Protein AF-A0A9P4P0X5-F1 (afdb_monomer)

InterPro domains:
  IPR046529 Domain of unknown function DUF6594 [PF20237] (4-121)

Radius of gyration: 24.15 Å; Cα contacts (8 Å, |Δi|>4): 73; chains: 1; bounding box: 51×24×64 Å

Solvent-accessible surface area (backbone atoms only — not comparable to full-atom values): 7066 Å² total; per-residue (Å²): 128,62,71,70,60,39,52,52,51,48,24,69,77,38,63,85,57,57,80,73,86,81,56,60,68,61,54,51,52,51,48,53,50,44,51,53,52,46,54,51,48,51,54,52,35,53,50,44,51,54,50,30,56,68,61,82,42,76,68,48,46,35,38,90,79,32,65,65,56,34,72,65,48,61,49,104,88,44,72,30,68,55,43,54,43,52,53,50,44,54,52,48,49,53,54,40,53,51,49,52,53,54,49,51,56,59,65,71,54,77,79,81,54,73,74,46,53,52,69,75,74,112

Structure (mmCIF, N/CA/C/O backbone):
data_AF-A0A9P4P0X5-F1
#
_entry.id   AF-A0A9P4P0X5-F1
#
loop_
_atom_site.group_PDB
_atom_site.id
_atom_site.type_symbol
_atom_site.label_atom_id
_atom_site.label_alt_id
_atom_site.label_comp_id
_atom_site.label_asym_id
_atom_site.label_entity_id
_atom_site.label_seq_id
_atom_site.pdbx_PDB_ins_code
_atom_site.Cartn_x
_atom_site.Cartn_y
_atom_site.Cartn_z
_atom_site.occupancy
_atom_site.B_iso_or_equiv
_atom_site.auth_seq_id
_atom_site.auth_comp_id
_atom_site.auth_asym_id
_atom_site.auth_atom_id
_atom_site.pdbx_PDB_model_num
ATOM 1 N N . MET A 1 1 ? -28.915 15.994 21.715 1.00 69.31 1 MET A N 1
ATOM 2 C CA . MET A 1 1 ? -28.162 15.194 20.717 1.00 69.31 1 MET A CA 1
ATOM 3 C C . MET A 1 1 ? -28.831 13.822 20.568 1.00 69.31 1 MET A C 1
ATOM 5 O O . MET A 1 1 ? -29.283 13.298 21.581 1.00 69.31 1 MET A O 1
ATOM 9 N N . LYS A 1 2 ? -28.962 13.261 19.354 1.00 87.56 2 LYS A N 1
ATOM 10 C CA . LYS A 1 2 ? -29.590 11.942 19.082 1.00 87.56 2 LYS A CA 1
ATOM 11 C C . LYS A 1 2 ? -28.738 11.136 18.084 1.00 87.56 2 LYS A C 1
ATOM 13 O O . LYS A 1 2 ? -27.901 11.723 17.402 1.00 87.56 2 LYS A O 1
ATOM 18 N N . GLY A 1 3 ? -28.959 9.821 17.996 1.00 88.38 3 GLY A N 1
ATOM 19 C CA . GLY A 1 3 ? -28.286 8.941 17.027 1.00 88.38 3 GLY A CA 1
ATOM 20 C C . GLY A 1 3 ? -26.760 8.913 17.184 1.00 88.38 3 GLY A C 1
ATOM 21 O O . GLY A 1 3 ? -26.253 9.007 18.303 1.00 88.38 3 GLY A O 1
ATOM 22 N N . TYR A 1 4 ? -26.033 8.836 16.064 1.00 90.62 4 TYR A N 1
ATOM 23 C CA . TYR A 1 4 ? -24.564 8.765 16.035 1.00 90.62 4 TYR A CA 1
ATOM 24 C C . TYR A 1 4 ? -23.873 9.896 16.799 1.00 90.62 4 TYR A C 1
ATOM 26 O O . TYR A 1 4 ? -22.882 9.644 17.476 1.00 90.62 4 TYR A O 1
ATOM 34 N N . GLY A 1 5 ? -24.422 11.116 16.774 1.00 92.06 5 GLY A N 1
ATOM 35 C CA . GLY A 1 5 ? -23.853 12.236 17.528 1.00 92.06 5 GLY A CA 1
ATOM 36 C C . GLY A 1 5 ? -23.826 11.975 19.037 1.00 92.06 5 GLY A C 1
ATOM 37 O O . GLY A 1 5 ? -22.833 12.266 19.694 1.00 92.06 5 GLY A O 1
ATOM 38 N N . LYS A 1 6 ? -24.880 11.352 19.589 1.00 90.25 6 LYS A N 1
ATOM 39 C CA . LYS A 1 6 ? -24.933 11.003 21.019 1.00 90.25 6 LYS A CA 1
ATOM 40 C C . LYS A 1 6 ? -23.894 9.933 21.376 1.00 90.25 6 LYS A C 1
ATOM 42 O O . LYS A 1 6 ? -23.248 10.056 22.408 1.00 90.25 6 LYS A O 1
ATOM 47 N N . ILE A 1 7 ? -23.732 8.915 20.528 1.00 88.12 7 ILE A N 1
ATOM 48 C CA . ILE A 1 7 ? -22.761 7.828 20.741 1.00 88.12 7 ILE A CA 1
ATOM 49 C C . ILE A 1 7 ? -21.328 8.357 20.620 1.00 88.12 7 ILE A C 1
ATOM 51 O O . ILE A 1 7 ? -20.502 8.072 21.478 1.00 88.12 7 ILE A O 1
ATOM 55 N N . GLY A 1 8 ? -21.051 9.192 19.615 1.00 91.88 8 GLY A N 1
ATOM 56 C CA . GLY A 1 8 ? -19.747 9.836 19.451 1.00 91.88 8 GLY A CA 1
ATOM 57 C C . GLY A 1 8 ? -19.388 10.738 20.633 1.00 91.88 8 GLY A C 1
ATOM 58 O O . GLY A 1 8 ? -18.269 10.673 21.129 1.00 91.88 8 GLY A O 1
ATOM 59 N N . ALA A 1 9 ? -20.346 11.518 21.146 1.00 91.56 9 ALA A N 1
ATOM 60 C CA . ALA A 1 9 ? -20.135 12.321 22.350 1.00 91.56 9 ALA A CA 1
ATOM 61 C C . ALA A 1 9 ? -19.883 11.456 23.598 1.00 91.56 9 ALA A C 1
ATOM 63 O O . ALA A 1 9 ? -19.028 11.800 24.409 1.00 91.56 9 ALA A O 1
ATOM 64 N N . LEU A 1 10 ? -20.588 10.326 23.749 1.00 89.69 10 LEU A N 1
ATOM 65 C CA . LEU A 1 10 ? -20.352 9.379 24.844 1.00 89.69 10 LEU A CA 1
ATOM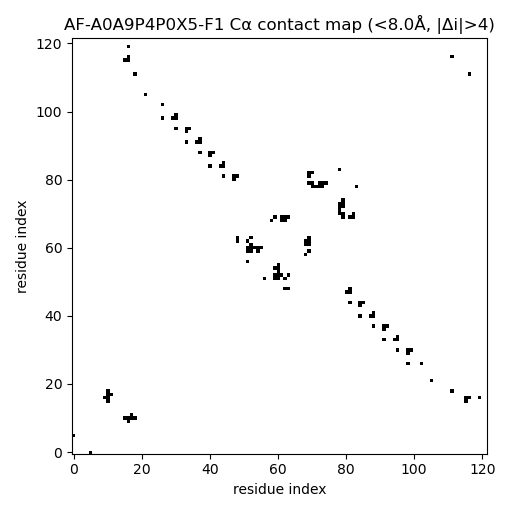 66 C C . LEU A 1 10 ? -18.934 8.793 24.771 1.00 89.69 10 LEU A C 1
ATOM 68 O O . LEU A 1 10 ? -18.184 8.910 25.733 1.00 89.69 10 LEU A O 1
ATOM 72 N N . MET A 1 11 ? -18.549 8.238 23.620 1.00 90.94 11 MET A N 1
ATOM 73 C CA . MET A 1 11 ? -17.225 7.638 23.414 1.00 90.94 11 MET A CA 1
ATOM 74 C C . MET A 1 11 ? -16.088 8.661 23.529 1.00 90.94 11 MET A C 1
ATOM 76 O O . MET A 1 11 ? -15.006 8.323 23.998 1.00 90.94 11 MET A O 1
ATOM 80 N N . GLY A 1 12 ? -16.328 9.913 23.127 1.00 91.25 12 GLY A N 1
ATOM 81 C CA . GLY A 1 12 ? -15.363 11.002 23.283 1.00 91.25 12 GLY A CA 1
ATOM 82 C C . GLY A 1 12 ? -15.171 11.437 24.739 1.00 91.25 12 GLY A C 1
ATOM 83 O O . GLY A 1 12 ? -14.051 11.743 25.135 1.00 91.25 12 GLY A O 1
ATOM 84 N N . ASN A 1 13 ? -16.242 11.436 25.540 1.00 92.44 13 ASN A N 1
ATOM 85 C CA . ASN A 1 13 ? -16.187 11.805 26.959 1.00 92.44 13 ASN A CA 1
ATOM 86 C C . ASN A 1 13 ? -15.688 10.666 27.863 1.00 92.44 13 ASN A C 1
ATOM 88 O O . ASN A 1 13 ? -15.134 10.940 28.924 1.00 92.44 13 ASN A O 1
ATOM 92 N N . PHE A 1 14 ? -15.877 9.411 27.446 1.00 88.50 14 PHE A N 1
ATOM 93 C CA . PHE A 1 14 ? -15.479 8.203 28.175 1.00 88.50 14 PHE A CA 1
ATOM 94 C C . PHE A 1 14 ? -14.661 7.286 27.248 1.00 88.50 14 PHE A C 1
ATOM 96 O O . PHE A 1 14 ? -15.228 6.356 26.662 1.00 88.50 14 PHE A O 1
ATOM 103 N N . PRO A 1 15 ? -13.351 7.537 27.059 1.00 84.50 15 PRO A N 1
ATOM 104 C CA . PRO A 1 15 ? -12.515 6.805 26.100 1.00 84.50 15 PRO A CA 1
ATOM 105 C C . PRO A 1 15 ? -12.490 5.281 26.300 1.00 84.50 15 PRO A C 1
ATOM 107 O O . PRO A 1 15 ? -12.330 4.533 25.341 1.00 84.50 15 PRO A O 1
ATOM 110 N N . GLU A 1 16 ? -12.700 4.796 27.522 1.00 82.25 16 GLU A N 1
ATOM 111 C CA . GLU A 1 16 ? -12.851 3.373 27.852 1.00 82.25 16 GLU A CA 1
ATOM 112 C C . GLU A 1 16 ? -14.070 2.714 27.184 1.00 82.25 16 GLU A C 1
ATOM 114 O O . GLU A 1 16 ? -14.106 1.499 27.005 1.00 82.25 16 GLU A O 1
ATOM 119 N N . SER A 1 17 ? -15.058 3.517 26.787 1.00 80.50 17 SER A N 1
ATOM 120 C CA . SER A 1 17 ? -16.250 3.084 26.057 1.00 80.50 17 SER A CA 1
ATOM 121 C C . SER A 1 17 ? -16.103 3.223 24.536 1.00 80.50 17 SER A C 1
ATOM 123 O O . SER A 1 17 ? -17.019 2.854 23.799 1.00 80.50 17 SER A O 1
ATOM 125 N N . ALA A 1 18 ? -14.962 3.724 24.039 1.00 87.38 18 ALA A N 1
ATOM 126 C CA . ALA A 1 18 ? -14.688 3.909 22.613 1.00 87.38 18 ALA A CA 1
ATOM 127 C C . ALA A 1 18 ? -14.387 2.573 21.912 1.00 87.38 18 ALA A C 1
ATOM 129 O O . ALA A 1 18 ? -13.273 2.287 21.470 1.00 87.38 18 ALA A O 1
ATOM 130 N N . ILE A 1 19 ? -15.415 1.734 21.813 1.00 88.12 19 ILE A N 1
ATOM 131 C CA . ILE A 1 19 ? -15.359 0.427 21.171 1.00 88.12 19 ILE A CA 1
ATOM 132 C C . ILE A 1 19 ? -15.830 0.570 19.729 1.00 88.12 19 ILE A C 1
ATOM 134 O O . ILE A 1 19 ? -17.000 0.837 19.457 1.00 88.12 19 ILE A O 1
ATOM 138 N N . VAL A 1 20 ? -14.910 0.351 18.793 1.00 88.94 20 VAL A N 1
ATOM 139 C CA . VAL A 1 20 ? -15.182 0.407 17.355 1.00 88.94 20 VAL A CA 1
ATOM 140 C C . VAL A 1 20 ? -14.865 -0.925 16.687 1.00 88.94 20 VAL A C 1
ATOM 142 O O . VAL A 1 20 ? -14.000 -1.686 17.127 1.00 88.94 20 VAL A O 1
ATOM 145 N N . LYS A 1 21 ? -15.585 -1.228 15.605 1.00 90.00 21 LYS A N 1
ATOM 146 C CA . LYS A 1 21 ? -15.349 -2.436 14.810 1.00 90.00 21 LYS A CA 1
ATOM 147 C C . LYS A 1 21 ? -13.965 -2.355 14.158 1.00 90.00 21 LYS A C 1
ATOM 149 O O . LYS A 1 21 ? -13.622 -1.350 13.552 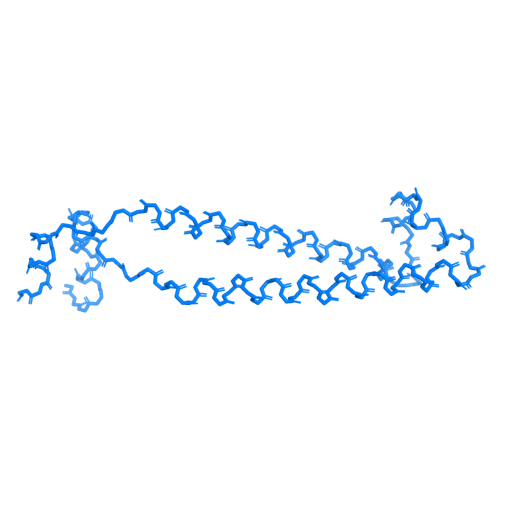1.00 90.00 21 LYS A O 1
ATOM 154 N N . ARG A 1 22 ? -13.198 -3.448 14.238 1.00 89.88 22 ARG A N 1
ATOM 155 C CA . ARG A 1 22 ? -11.841 -3.549 13.665 1.00 89.88 22 ARG A CA 1
ATOM 156 C C . ARG A 1 22 ? -11.820 -3.666 12.136 1.00 89.88 22 ARG A C 1
ATOM 158 O O . ARG A 1 22 ? -10.777 -3.461 11.543 1.00 89.88 22 ARG A O 1
ATOM 165 N N . PHE A 1 23 ? -12.939 -4.045 11.511 1.00 95.19 23 PHE A N 1
ATOM 166 C CA . PHE A 1 23 ? -13.061 -4.259 10.058 1.00 95.19 23 PHE A CA 1
ATOM 167 C C . PHE A 1 23 ? -11.936 -5.127 9.457 1.00 95.19 23 PHE A C 1
ATOM 169 O O . PHE A 1 23 ? -11.445 -4.851 8.367 1.00 95.19 23 PHE A O 1
ATOM 176 N N . SER A 1 24 ? -11.527 -6.181 10.173 1.00 94.75 24 SER A N 1
ATOM 177 C CA . SER A 1 24 ? -10.370 -7.014 9.818 1.00 94.75 24 SER A CA 1
ATOM 178 C C . SER A 1 24 ? -10.426 -7.567 8.397 1.00 94.75 24 SER A C 1
ATOM 180 O O . SER A 1 24 ? -9.441 -7.443 7.679 1.00 94.75 24 SER A O 1
ATOM 182 N N . ASP A 1 25 ? -11.580 -8.080 7.972 1.00 97.12 25 ASP A N 1
ATOM 183 C CA . ASP A 1 25 ? -11.745 -8.645 6.630 1.00 97.12 25 ASP A CA 1
ATOM 184 C C . ASP A 1 25 ? -11.503 -7.595 5.540 1.00 97.12 25 ASP A C 1
ATOM 186 O O . ASP A 1 25 ? -10.785 -7.859 4.582 1.00 97.12 25 ASP A O 1
ATOM 190 N N . LEU A 1 26 ? -12.017 -6.371 5.722 1.00 97.81 26 LEU A N 1
ATOM 191 C CA . LEU A 1 26 ? -11.822 -5.276 4.767 1.00 97.81 26 LEU A CA 1
ATOM 192 C C . LEU A 1 26 ? -10.367 -4.796 4.731 1.00 97.81 26 LEU A C 1
ATOM 194 O O . LEU A 1 26 ? -9.857 -4.486 3.657 1.00 97.81 26 LEU A O 1
ATOM 198 N N . HIS A 1 27 ? -9.683 -4.756 5.879 1.00 97.62 27 HIS A N 1
ATOM 199 C CA . HIS A 1 27 ? -8.256 -4.428 5.915 1.00 97.62 27 HIS A CA 1
ATOM 200 C C . HIS A 1 27 ? -7.419 -5.459 5.156 1.00 97.62 27 HIS A C 1
ATOM 202 O O . HIS A 1 27 ? -6.606 -5.077 4.316 1.00 97.62 27 HIS A O 1
ATOM 208 N N . VAL A 1 28 ? -7.638 -6.752 5.414 1.00 97.88 28 VAL A N 1
ATOM 209 C CA . VAL A 1 28 ? -6.913 -7.832 4.730 1.00 97.88 28 VAL A CA 1
ATOM 210 C C . VAL A 1 28 ? -7.241 -7.836 3.240 1.00 97.88 28 VAL A C 1
ATOM 212 O O . VAL A 1 28 ? -6.330 -7.889 2.423 1.00 97.88 28 VAL A O 1
ATOM 215 N N . GLN A 1 29 ? -8.513 -7.694 2.868 1.00 98.50 29 GLN A N 1
ATOM 216 C CA . GLN A 1 29 ? -8.930 -7.617 1.469 1.00 98.50 29 GLN A CA 1
ATOM 217 C C . GLN A 1 29 ? -8.260 -6.449 0.729 1.00 98.50 29 GLN A C 1
ATOM 219 O O . GLN A 1 29 ? -7.781 -6.632 -0.386 1.00 98.50 29 GLN A O 1
ATOM 224 N N . ASN A 1 30 ? -8.158 -5.271 1.354 1.00 98.31 30 ASN A N 1
ATOM 225 C CA . ASN A 1 30 ? -7.442 -4.135 0.774 1.00 98.31 30 ASN A CA 1
ATOM 226 C C . ASN A 1 30 ? -5.944 -4.427 0.575 1.00 98.31 30 ASN A C 1
ATOM 228 O O . ASN A 1 30 ? -5.389 -4.100 -0.470 1.00 98.31 30 ASN A O 1
ATOM 232 N N . ILE A 1 31 ? -5.294 -5.067 1.553 1.00 98.62 31 ILE A N 1
ATOM 233 C CA . ILE A 1 31 ? -3.888 -5.486 1.438 1.00 98.62 31 ILE A CA 1
ATOM 234 C C . ILE A 1 31 ? -3.715 -6.466 0.266 1.00 98.62 31 ILE A C 1
ATOM 236 O O . ILE A 1 31 ? -2.801 -6.291 -0.535 1.00 98.62 31 ILE A O 1
ATOM 240 N N . LEU A 1 32 ? -4.610 -7.449 0.121 1.00 98.69 32 LEU A N 1
ATOM 241 C CA . LEU A 1 32 ? -4.576 -8.420 -0.980 1.00 98.69 32 LEU A CA 1
ATOM 242 C C . LEU A 1 32 ? -4.765 -7.755 -2.353 1.00 98.69 32 LEU A C 1
ATOM 244 O O . LEU A 1 32 ? -4.093 -8.126 -3.313 1.00 98.69 32 LEU A O 1
ATOM 248 N N . TYR A 1 33 ? -5.641 -6.752 -2.461 1.00 98.69 33 TYR A N 1
ATOM 249 C CA . TYR A 1 33 ? -5.795 -5.993 -3.705 1.00 98.69 33 TYR A CA 1
ATOM 250 C C . TYR A 1 33 ? -4.546 -5.194 -4.061 1.00 98.69 33 TYR A C 1
ATOM 252 O O . TYR A 1 33 ? -4.129 -5.221 -5.216 1.00 98.69 33 TYR A O 1
ATOM 260 N N . LEU A 1 34 ? -3.905 -4.558 -3.078 1.00 98.69 34 LEU A N 1
ATOM 261 C CA . LEU A 1 34 ? -2.637 -3.865 -3.300 1.00 98.69 34 LEU A CA 1
ATOM 262 C C . LEU A 1 34 ? -1.537 -4.834 -3.761 1.00 98.69 34 LEU A C 1
ATOM 264 O O . LEU A 1 34 ? -0.780 -4.494 -4.663 1.00 98.69 34 LEU A O 1
ATOM 268 N N . GLN A 1 35 ? -1.481 -6.056 -3.216 1.00 98.56 35 GLN A N 1
ATOM 269 C CA . GLN A 1 35 ? -0.545 -7.088 -3.687 1.00 98.56 35 GLN A CA 1
ATOM 270 C C . GLN A 1 35 ? -0.789 -7.465 -5.148 1.00 98.56 35 GLN A C 1
ATOM 272 O O . GLN A 1 35 ? 0.157 -7.520 -5.929 1.00 98.56 35 GLN A O 1
ATOM 277 N N . ALA A 1 36 ? -2.047 -7.711 -5.522 1.00 98.62 36 ALA A N 1
ATOM 278 C CA . ALA A 1 36 ? -2.400 -8.067 -6.892 1.00 98.62 36 ALA A CA 1
ATOM 279 C C . ALA A 1 36 ? -2.078 -6.933 -7.880 1.00 98.62 36 ALA A C 1
ATOM 281 O O . ALA A 1 36 ? -1.549 -7.192 -8.958 1.00 98.62 36 ALA A O 1
ATOM 282 N N . GLU A 1 37 ? -2.351 -5.683 -7.501 1.00 98.50 37 GLU A N 1
ATOM 283 C CA . GLU A 1 37 ? -2.045 -4.509 -8.321 1.00 98.50 37 GLU A CA 1
ATOM 284 C C . GLU A 1 37 ? -0.533 -4.330 -8.509 1.00 98.50 37 GLU A C 1
ATOM 286 O O . GLU A 1 37 ? -0.075 -4.155 -9.634 1.00 98.50 37 GLU A O 1
ATOM 291 N N . ILE A 1 38 ? 0.258 -4.453 -7.437 1.00 98.69 38 ILE A N 1
ATOM 292 C CA . ILE A 1 38 ? 1.726 -4.388 -7.515 1.00 98.69 38 ILE A CA 1
ATOM 293 C C . ILE A 1 38 ? 2.277 -5.515 -8.397 1.00 98.69 38 ILE A C 1
ATOM 295 O O . ILE A 1 38 ? 3.138 -5.253 -9.231 1.00 98.69 38 ILE A O 1
ATOM 299 N N . ALA A 1 39 ? 1.768 -6.742 -8.257 1.00 98.50 39 ALA A N 1
ATOM 300 C CA . ALA A 1 39 ? 2.206 -7.875 -9.071 1.00 98.50 39 ALA A CA 1
ATOM 301 C C . ALA A 1 39 ? 1.904 -7.670 -10.565 1.00 98.50 39 ALA A C 1
ATOM 303 O O . ALA A 1 39 ? 2.741 -7.979 -11.410 1.00 98.50 39 ALA A O 1
ATOM 304 N N . GLY A 1 40 ? 0.733 -7.119 -10.900 1.00 98.44 40 GLY A N 1
ATOM 305 C CA . GLY A 1 40 ? 0.397 -6.752 -12.278 1.00 98.44 40 GLY A CA 1
ATOM 306 C C . GLY A 1 40 ? 1.351 -5.697 -12.840 1.00 98.44 40 GLY A C 1
ATOM 307 O O . GLY A 1 40 ? 1.928 -5.895 -13.906 1.00 98.44 40 GLY A O 1
ATOM 308 N N . LEU A 1 41 ? 1.592 -4.627 -12.078 1.00 98.38 41 LEU A N 1
ATOM 309 C CA . LEU A 1 41 ? 2.514 -3.562 -12.479 1.00 98.38 41 LEU A CA 1
ATOM 310 C C . LEU A 1 41 ? 3.951 -4.059 -12.649 1.00 98.38 41 LEU A C 1
ATOM 312 O O . LEU A 1 41 ? 4.645 -3.613 -13.555 1.00 98.38 41 LEU A O 1
ATOM 316 N N . GLU A 1 42 ? 4.406 -4.984 -11.803 1.00 97.88 42 GLU A N 1
ATOM 317 C CA . GLU A 1 42 ? 5.731 -5.591 -11.928 1.00 97.88 42 GLU A CA 1
ATOM 318 C C . GLU A 1 42 ? 5.867 -6.389 -13.233 1.00 97.88 42 GLU A C 1
ATOM 320 O O . GLU A 1 42 ? 6.897 -6.304 -13.903 1.00 97.88 42 GLU A O 1
ATOM 325 N N . LEU A 1 43 ? 4.831 -7.141 -13.621 1.00 97.94 43 LEU A N 1
ATOM 326 C CA . LEU A 1 43 ? 4.818 -7.861 -14.895 1.00 97.94 43 LEU A CA 1
ATOM 327 C C . LEU A 1 43 ? 4.875 -6.900 -16.085 1.00 97.94 43 LEU A C 1
ATOM 329 O O . LEU A 1 43 ? 5.642 -7.133 -17.019 1.00 97.94 43 LEU A O 1
ATOM 333 N N . ASP A 1 44 ? 4.093 -5.821 -16.042 1.00 97.06 44 ASP A N 1
ATOM 334 C CA . ASP A 1 44 ? 4.086 -4.800 -17.089 1.00 97.06 44 ASP A CA 1
ATOM 335 C C . ASP A 1 44 ? 5.432 -4.068 -17.175 1.00 97.06 44 ASP A C 1
ATOM 337 O O . ASP A 1 44 ? 5.963 -3.888 -18.269 1.00 97.06 44 ASP A O 1
ATOM 341 N N . PHE A 1 45 ? 6.034 -3.725 -16.033 1.00 95.06 45 PHE A N 1
ATOM 342 C CA . PHE A 1 45 ? 7.348 -3.086 -15.975 1.00 95.06 45 PHE A CA 1
ATOM 343 C C . PHE A 1 45 ? 8.434 -3.969 -16.597 1.00 95.06 45 PHE A C 1
ATOM 345 O O . PHE A 1 45 ? 9.170 -3.508 -17.465 1.00 95.06 45 PHE A O 1
ATOM 352 N N . ARG A 1 46 ? 8.477 -5.259 -16.238 1.00 94.81 46 ARG A N 1
ATOM 353 C CA . ARG A 1 46 ? 9.432 -6.216 -16.824 1.00 94.81 46 ARG A CA 1
ATOM 354 C C . ARG A 1 46 ? 9.222 -6.403 -18.325 1.00 94.81 46 ARG A C 1
ATOM 356 O O . ARG A 1 46 ? 10.189 -6.570 -19.061 1.00 94.81 46 ARG A O 1
ATOM 363 N N . ARG A 1 47 ? 7.969 -6.397 -18.795 1.00 94.50 47 ARG A N 1
ATOM 364 C CA . ARG A 1 47 ? 7.674 -6.450 -20.235 1.00 94.50 47 ARG A CA 1
ATOM 365 C C . ARG A 1 47 ? 8.239 -5.216 -20.942 1.00 94.50 47 ARG A C 1
ATOM 367 O O . ARG A 1 47 ? 8.923 -5.373 -21.947 1.00 94.50 47 ARG A O 1
ATOM 374 N N . CYS A 1 48 ? 8.013 -4.031 -20.378 1.00 91.62 48 CYS A N 1
ATOM 375 C CA . CYS A 1 48 ? 8.523 -2.771 -20.913 1.00 91.62 48 CYS A CA 1
ATOM 376 C C . CYS A 1 48 ? 10.064 -2.740 -20.949 1.00 91.62 48 CYS A C 1
ATOM 378 O O . CYS A 1 48 ? 10.643 -2.320 -21.946 1.00 91.62 48 CYS A O 1
ATOM 380 N N . GLU A 1 49 ? 10.741 -3.261 -19.917 1.00 90.44 49 GLU A N 1
ATOM 381 C CA . GLU A 1 49 ? 12.206 -3.415 -19.907 1.00 90.44 49 GLU A CA 1
ATOM 382 C C . GLU A 1 49 ? 12.704 -4.257 -21.086 1.00 90.44 49 GLU A C 1
ATOM 384 O O . GLU A 1 49 ? 13.572 -3.820 -21.841 1.00 90.44 49 GLU A O 1
ATOM 389 N N . VAL A 1 50 ? 12.108 -5.434 -21.295 1.00 91.81 50 VAL A N 1
ATOM 390 C CA . VAL A 1 50 ? 12.482 -6.333 -22.397 1.00 91.81 50 VAL A CA 1
ATOM 391 C C . VAL A 1 50 ? 12.217 -5.689 -23.761 1.00 91.81 50 VAL A C 1
ATOM 393 O O . VAL A 1 50 ? 13.006 -5.860 -24.690 1.00 91.81 50 VAL A O 1
ATOM 396 N N . GLU A 1 51 ? 11.117 -4.955 -23.912 1.00 89.38 51 GLU A N 1
ATOM 397 C CA . GLU A 1 51 ? 10.792 -4.242 -25.152 1.00 89.38 51 GLU A CA 1
ATOM 398 C C . GLU A 1 51 ? 11.791 -3.111 -25.434 1.00 89.38 51 GLU A C 1
ATOM 400 O O . GLU A 1 51 ? 12.287 -3.003 -26.558 1.00 89.38 51 GLU A O 1
ATOM 405 N N . ASN A 1 52 ? 12.157 -2.324 -24.419 1.00 87.06 52 ASN A N 1
ATOM 406 C CA . ASN A 1 52 ? 13.134 -1.241 -24.543 1.00 87.06 52 ASN A CA 1
ATOM 407 C C . ASN A 1 52 ? 14.537 -1.767 -24.874 1.00 87.06 52 ASN A C 1
ATOM 409 O O . ASN A 1 52 ? 15.189 -1.228 -25.771 1.00 87.06 52 ASN A O 1
ATOM 413 N N . GLU A 1 53 ? 14.970 -2.864 -24.248 1.00 86.12 53 GLU A N 1
ATOM 414 C CA . GLU A 1 53 ? 16.250 -3.518 -24.552 1.00 86.12 53 GLU A CA 1
ATOM 415 C C . GLU A 1 53 ? 16.315 -4.038 -26.001 1.00 86.12 53 GLU A C 1
ATOM 417 O O . GLU A 1 53 ? 17.342 -3.916 -26.677 1.00 86.12 53 GLU A O 1
ATOM 422 N N . ASN A 1 54 ? 15.202 -4.562 -26.523 1.00 88.81 54 ASN A N 1
ATOM 423 C CA . ASN A 1 54 ? 15.123 -5.109 -27.881 1.00 88.81 54 ASN A CA 1
ATOM 424 C C . ASN A 1 54 ? 14.729 -4.082 -28.959 1.00 88.81 54 ASN A C 1
ATOM 426 O O . ASN A 1 54 ? 14.685 -4.430 -30.139 1.00 88.81 54 ASN A O 1
ATOM 430 N N . SER A 1 5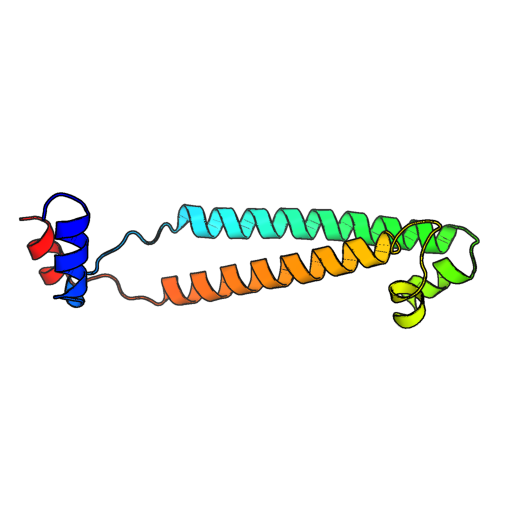5 ? 14.456 -2.829 -28.587 1.00 84.56 55 SER A N 1
ATOM 431 C CA . SER A 1 55 ? 13.935 -1.794 -29.496 1.00 84.56 55 SER A CA 1
ATOM 432 C C . SER A 1 55 ? 14.915 -1.359 -30.597 1.00 84.56 55 SER A C 1
ATOM 434 O O . SER A 1 55 ? 14.503 -0.768 -31.594 1.00 84.56 55 SER A O 1
ATOM 436 N N . GLY A 1 56 ? 16.212 -1.640 -30.429 1.00 80.25 56 GLY A N 1
ATOM 437 C CA . GLY A 1 56 ? 17.278 -1.147 -31.309 1.00 80.25 56 GLY A CA 1
ATOM 438 C C . GLY A 1 56 ? 17.595 0.342 -31.125 1.00 80.25 56 GLY A C 1
ATOM 439 O O . GLY A 1 56 ? 18.488 0.857 -31.798 1.00 80.25 56 GLY A O 1
ATOM 440 N N . ASP A 1 57 ? 16.897 1.020 -30.211 1.00 81.06 57 ASP A N 1
ATOM 441 C CA . ASP A 1 57 ? 17.184 2.382 -29.783 1.00 81.06 57 ASP A CA 1
ATOM 442 C C . ASP A 1 57 ? 18.238 2.352 -28.668 1.00 81.06 57 ASP A C 1
ATOM 444 O O . ASP A 1 57 ? 18.013 1.825 -27.575 1.00 81.06 57 ASP A O 1
ATOM 448 N N . GLY A 1 58 ? 19.410 2.918 -28.960 1.00 78.94 58 GLY A N 1
ATOM 449 C CA . GLY A 1 58 ? 20.537 2.939 -28.034 1.00 78.94 58 GLY A CA 1
ATOM 450 C C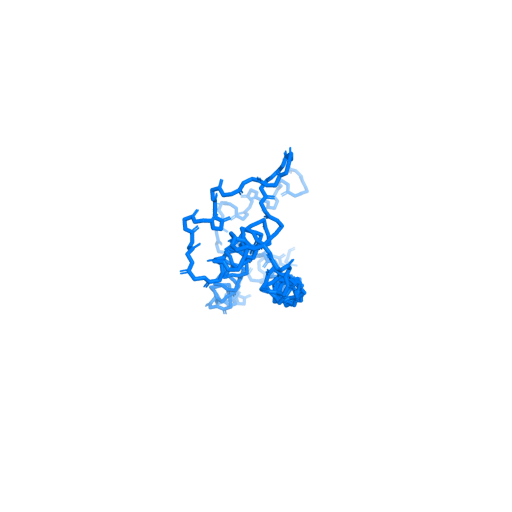 . GLY A 1 58 ? 20.254 3.696 -26.735 1.00 78.94 58 GLY A C 1
ATOM 451 O O . GLY A 1 58 ? 20.890 3.388 -25.733 1.00 78.94 58 GLY A O 1
ATOM 452 N N . GLU A 1 59 ? 19.312 4.644 -26.718 1.00 80.25 59 GLU A N 1
ATOM 453 C CA . GLU A 1 59 ? 18.918 5.370 -25.506 1.00 80.25 59 GLU A CA 1
ATOM 454 C C . GLU A 1 59 ? 17.987 4.517 -24.634 1.00 80.25 59 GLU A C 1
ATOM 456 O O . GLU A 1 59 ? 18.237 4.358 -23.437 1.00 80.25 59 GLU A O 1
ATOM 461 N N . LYS A 1 60 ? 16.982 3.868 -25.241 1.00 80.44 60 LYS A N 1
ATOM 462 C CA . LYS A 1 60 ? 16.059 2.954 -24.536 1.00 80.44 60 LYS A CA 1
ATOM 463 C C . LYS A 1 60 ? 16.775 1.734 -23.960 1.00 80.44 60 LYS A C 1
ATOM 465 O O . LYS A 1 60 ? 16.436 1.276 -22.874 1.00 80.44 60 LYS A O 1
ATOM 4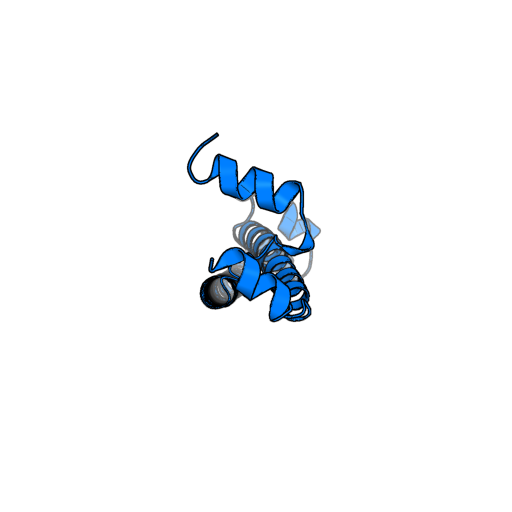70 N N . GLN A 1 61 ? 17.827 1.258 -24.622 1.00 82.75 61 GLN A N 1
ATOM 471 C CA . GLN A 1 61 ? 18.690 0.194 -24.100 1.00 82.75 61 GLN A CA 1
ATOM 472 C C . GLN A 1 61 ? 19.463 0.586 -22.835 1.00 82.75 61 GLN A C 1
ATOM 474 O O . GLN A 1 61 ? 19.865 -0.290 -22.074 1.00 82.75 61 GLN A O 1
ATOM 479 N N . GLN A 1 62 ? 19.685 1.882 -22.592 1.00 82.38 62 GLN A N 1
ATOM 480 C CA . GLN A 1 62 ? 20.341 2.350 -21.369 1.00 82.38 62 GLN A CA 1
ATOM 481 C C . GLN A 1 62 ? 19.367 2.507 -20.200 1.00 82.38 62 GLN A C 1
ATOM 483 O O . GLN A 1 62 ? 19.824 2.683 -19.075 1.00 82.38 62 GLN A O 1
ATOM 488 N N . PHE A 1 63 ? 18.050 2.411 -20.406 1.00 81.88 63 PHE A N 1
ATOM 489 C CA . PHE A 1 63 ? 17.066 2.619 -19.338 1.00 81.88 63 PHE A CA 1
ATOM 490 C C . PHE A 1 63 ? 17.229 1.658 -18.154 1.00 81.88 63 PHE A C 1
ATOM 492 O O . PHE A 1 63 ? 17.001 2.059 -17.013 1.00 81.88 63 PHE A O 1
ATOM 499 N N . SER A 1 64 ? 17.648 0.412 -18.397 1.00 78.06 64 SER A N 1
ATOM 500 C CA . SER A 1 64 ? 17.909 -0.567 -17.332 1.00 78.06 64 SER A CA 1
ATOM 501 C C . SER A 1 64 ? 19.238 -0.329 -16.597 1.00 78.06 64 SER A C 1
ATOM 503 O O . SER A 1 64 ? 19.436 -0.848 -15.497 1.00 78.06 64 SER A O 1
ATOM 505 N N . LEU A 1 65 ? 20.141 0.479 -17.165 1.00 81.94 65 LEU A N 1
ATOM 506 C CA . LEU A 1 65 ? 21.493 0.722 -16.651 1.00 81.94 65 LEU A CA 1
ATOM 507 C C . LEU A 1 65 ? 21.669 2.118 -16.039 1.00 81.94 65 LEU A C 1
ATOM 509 O O . LEU A 1 65 ? 22.453 2.274 -15.102 1.00 81.94 65 LEU A O 1
ATOM 513 N N . ASP A 1 66 ? 20.944 3.119 -16.542 1.00 83.62 66 ASP A N 1
ATOM 514 C CA . ASP A 1 66 ? 21.017 4.504 -16.090 1.00 83.62 66 ASP A CA 1
ATOM 515 C C . ASP A 1 66 ? 19.633 5.068 -15.751 1.00 83.62 66 ASP A C 1
ATOM 517 O O . ASP A 1 66 ? 18.793 5.362 -16.607 1.00 83.62 66 ASP A O 1
ATOM 521 N N . TRP A 1 67 ? 19.430 5.295 -14.453 1.00 83.25 67 TRP A N 1
ATOM 522 C CA . TRP A 1 67 ? 18.247 5.970 -13.93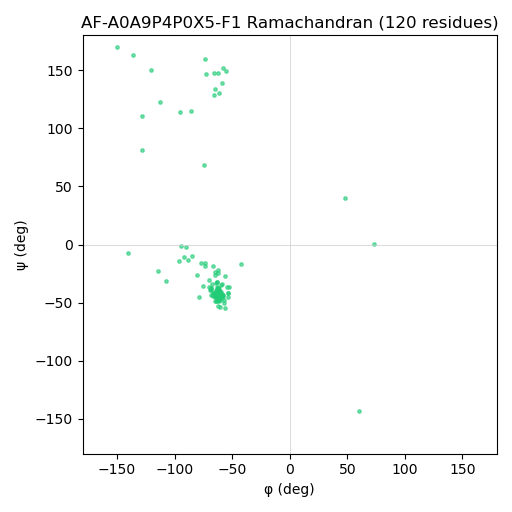6 1.00 83.25 67 TRP A CA 1
ATOM 523 C C . TRP A 1 67 ? 18.097 7.392 -14.492 1.00 83.25 67 TRP A C 1
ATOM 525 O O . TRP A 1 67 ? 16.967 7.849 -14.683 1.00 83.25 67 TRP A O 1
ATOM 535 N N . TYR A 1 68 ? 19.199 8.115 -14.719 1.00 82.12 68 TYR A N 1
ATOM 536 C CA . TYR A 1 68 ? 19.124 9.484 -15.220 1.00 82.12 68 TYR A CA 1
ATOM 537 C C . TYR A 1 68 ? 18.524 9.494 -16.623 1.00 82.12 68 TYR A C 1
ATOM 539 O O . TYR A 1 68 ? 17.545 10.202 -16.844 1.00 82.12 68 TYR A O 1
ATOM 547 N N . THR A 1 69 ? 19.016 8.644 -17.526 1.00 80.19 69 THR A N 1
ATOM 548 C CA . THR A 1 69 ? 18.410 8.443 -18.848 1.00 80.19 69 THR A CA 1
ATOM 549 C C . THR A 1 69 ? 16.941 8.033 -18.723 1.00 80.19 69 THR A C 1
ATOM 551 O O . THR A 1 69 ? 16.073 8.762 -19.189 1.00 80.19 69 THR A O 1
ATOM 554 N N . LEU A 1 70 ? 16.620 6.972 -17.973 1.00 83.56 70 LEU A N 1
ATOM 555 C CA . LEU A 1 70 ? 15.233 6.509 -17.797 1.00 83.56 70 LEU A CA 1
ATOM 556 C C . LEU A 1 70 ? 14.268 7.613 -17.317 1.00 83.56 70 LEU A C 1
ATOM 558 O O . LEU A 1 70 ? 13.133 7.693 -17.785 1.00 83.56 70 LEU A O 1
ATOM 562 N N . SER A 1 71 ? 14.705 8.451 -16.374 1.00 82.25 71 SER A N 1
ATOM 563 C CA . SER A 1 71 ? 13.861 9.465 -15.727 1.00 82.25 71 SER A CA 1
ATOM 564 C C . SER A 1 71 ? 13.813 10.815 -16.446 1.00 82.25 71 SER A C 1
ATOM 566 O O . SER A 1 71 ? 12.964 11.645 -16.111 1.00 82.25 71 SER A O 1
ATOM 568 N N . THR A 1 72 ? 14.716 11.065 -17.399 1.00 79.00 72 THR A N 1
ATOM 569 C CA . THR A 1 72 ? 14.816 12.353 -18.108 1.00 79.00 72 THR A CA 1
ATOM 570 C C . THR A 1 72 ? 14.487 12.261 -19.589 1.00 79.00 72 THR A C 1
ATOM 572 O O . THR A 1 72 ? 14.069 13.273 -20.162 1.00 79.00 72 THR A O 1
ATOM 575 N N . THR A 1 73 ? 14.602 11.075 -20.193 1.00 75.75 73 THR A N 1
ATOM 576 C CA . THR A 1 73 ? 14.128 10.830 -21.552 1.00 75.75 73 THR A CA 1
ATOM 577 C C . THR A 1 73 ? 12.618 11.055 -21.594 1.00 75.75 73 THR A C 1
ATOM 579 O O . THR A 1 73 ? 11.854 10.572 -20.755 1.00 75.75 73 THR A O 1
ATOM 582 N N . LYS A 1 74 ? 12.185 11.848 -22.571 1.00 70.56 74 LYS A N 1
ATOM 583 C CA . LYS A 1 74 ? 10.774 12.057 -22.886 1.00 70.56 74 LYS A CA 1
ATOM 584 C C . LYS A 1 74 ? 10.541 11.434 -24.242 1.00 70.56 74 LYS A C 1
ATOM 586 O O . LYS A 1 74 ? 11.214 11.817 -25.196 1.00 70.56 74 LYS A O 1
ATOM 591 N N . ASP A 1 75 ? 9.607 10.496 -24.316 1.00 64.38 75 ASP A N 1
ATOM 592 C CA . ASP A 1 75 ? 9.101 10.089 -25.620 1.00 64.38 75 ASP A CA 1
ATOM 593 C C . ASP A 1 75 ? 8.202 11.218 -26.145 1.00 64.38 75 ASP A C 1
ATOM 595 O O . ASP A 1 75 ? 7.774 12.062 -25.357 1.00 64.38 75 ASP A O 1
ATOM 599 N N . GLU A 1 76 ? 7.950 11.279 -27.452 1.00 57.84 76 GLU A N 1
ATOM 600 C CA . GLU A 1 76 ? 7.546 12.470 -28.234 1.00 57.84 76 GLU A CA 1
ATOM 601 C C . GLU A 1 76 ? 6.488 13.426 -27.625 1.00 57.84 76 GLU A C 1
ATOM 603 O O . GLU A 1 76 ? 6.361 14.563 -28.094 1.00 57.84 76 GLU A O 1
ATOM 608 N N . ARG A 1 77 ? 5.722 13.021 -26.599 1.00 51.41 77 ARG A N 1
ATOM 609 C CA . ARG A 1 77 ? 4.808 13.882 -25.827 1.00 51.41 77 ARG A CA 1
ATOM 610 C C . ARG A 1 77 ? 4.758 13.637 -24.304 1.00 51.41 77 ARG A C 1
ATOM 612 O O . ARG A 1 77 ? 4.132 14.456 -23.632 1.00 51.41 77 ARG A O 1
ATOM 619 N N . GLU A 1 78 ? 5.391 12.600 -23.738 1.00 59.25 78 GLU A N 1
ATOM 620 C CA . GLU A 1 78 ? 5.234 12.196 -22.319 1.00 59.25 78 GLU A CA 1
ATOM 621 C C . GLU A 1 78 ? 6.492 11.532 -21.702 1.00 59.25 78 GLU A C 1
ATOM 623 O O . GLU A 1 78 ? 7.468 11.235 -22.389 1.00 59.25 78 GLU A O 1
ATOM 628 N N . GLU A 1 79 ? 6.487 11.343 -20.373 1.00 70.44 79 GLU A N 1
ATOM 629 C CA . GLU A 1 79 ? 7.476 10.508 -19.662 1.00 70.44 79 GLU A CA 1
ATOM 630 C C . GLU A 1 79 ? 7.506 9.086 -20.247 1.00 70.44 79 GLU A C 1
ATOM 632 O O . GLU A 1 79 ? 6.479 8.591 -20.710 1.00 70.44 79 GLU A O 1
ATOM 637 N N . THR A 1 80 ? 8.662 8.415 -20.211 1.00 83.00 80 THR A N 1
ATOM 638 C CA . THR A 1 80 ? 8.772 7.034 -20.708 1.00 83.00 80 THR A CA 1
ATOM 639 C C . THR A 1 80 ? 7.809 6.108 -19.962 1.00 83.00 80 THR A C 1
ATOM 641 O O . THR A 1 80 ? 7.663 6.193 -18.740 1.00 83.00 80 THR A O 1
ATOM 644 N N . GLU A 1 81 ? 7.167 5.189 -20.688 1.00 87.69 81 GLU A N 1
ATOM 645 C CA . GLU A 1 81 ? 6.227 4.214 -20.114 1.00 87.69 81 GLU A CA 1
ATOM 646 C C . GLU A 1 81 ? 6.866 3.426 -18.957 1.00 87.69 81 GLU A C 1
ATOM 648 O O . GLU A 1 81 ? 6.270 3.274 -17.889 1.00 87.69 81 GLU A O 1
ATOM 653 N N . GLN A 1 82 ? 8.131 3.020 -19.117 1.00 89.06 82 GLN A N 1
ATOM 654 C CA . GLN A 1 82 ? 8.901 2.347 -18.073 1.00 89.06 82 GLN A CA 1
ATOM 655 C C . GLN A 1 82 ? 9.029 3.213 -16.809 1.00 89.06 82 GLN A C 1
ATOM 657 O O . GLN A 1 82 ? 8.817 2.726 -15.696 1.00 89.06 82 GLN A O 1
ATOM 662 N N . TRP A 1 83 ? 9.331 4.507 -16.945 1.00 91.12 83 TRP A N 1
ATOM 663 C CA . TRP A 1 83 ? 9.451 5.399 -15.792 1.00 91.12 83 TRP A CA 1
ATOM 664 C C . TRP A 1 83 ? 8.103 5.657 -15.113 1.00 91.12 83 TRP A C 1
ATOM 666 O O . TRP A 1 83 ? 8.021 5.642 -13.881 1.00 91.12 83 TRP A O 1
ATOM 676 N N . GLN A 1 84 ? 7.028 5.804 -15.887 1.00 92.19 84 GLN A N 1
ATOM 677 C CA . GLN A 1 84 ? 5.674 5.938 -15.346 1.00 92.19 84 GLN A CA 1
ATOM 678 C C . GLN A 1 84 ? 5.266 4.703 -14.527 1.00 92.19 84 GLN A C 1
ATOM 680 O O . GLN A 1 84 ? 4.769 4.837 -13.402 1.00 92.19 84 GLN A O 1
ATOM 685 N N . LEU A 1 85 ? 5.538 3.499 -15.043 1.00 94.38 85 LEU A N 1
ATOM 686 C CA . LEU A 1 85 ? 5.316 2.241 -14.327 1.00 94.38 85 LEU A CA 1
ATOM 687 C C . LEU A 1 85 ? 6.146 2.181 -13.035 1.00 94.38 85 LEU A C 1
ATOM 689 O O . LEU A 1 85 ? 5.604 1.854 -11.977 1.00 94.38 85 LEU A O 1
ATOM 693 N N . ALA A 1 86 ? 7.421 2.588 -13.073 1.00 93.81 86 ALA A N 1
ATOM 694 C CA . ALA A 1 86 ? 8.265 2.666 -11.879 1.00 93.81 86 ALA A CA 1
ATOM 695 C C . ALA A 1 86 ? 7.673 3.601 -10.811 1.00 93.81 86 ALA A C 1
ATOM 697 O O . ALA A 1 86 ? 7.604 3.250 -9.629 1.00 93.81 86 ALA A O 1
ATOM 698 N N . LEU A 1 87 ? 7.219 4.796 -11.205 1.00 94.81 87 LEU A N 1
ATOM 699 C CA . LEU A 1 87 ? 6.595 5.756 -10.293 1.00 94.81 87 LEU A CA 1
ATOM 700 C C . LEU A 1 87 ? 5.301 5.207 -9.682 1.00 94.81 87 LEU A C 1
ATOM 702 O O . LEU A 1 87 ? 5.068 5.370 -8.477 1.00 94.81 87 LEU A O 1
ATOM 706 N N . LEU A 1 88 ? 4.482 4.523 -10.482 1.00 96.94 88 LEU A N 1
ATOM 707 C CA . LEU A 1 88 ? 3.242 3.919 -10.013 1.00 96.94 88 LEU A CA 1
ATOM 708 C C . LEU A 1 88 ? 3.506 2.776 -9.024 1.00 96.94 88 LEU A C 1
ATOM 710 O O . LEU A 1 88 ? 2.897 2.756 -7.952 1.00 96.94 88 LEU A O 1
ATOM 714 N N . ILE A 1 89 ? 4.470 1.896 -9.312 1.00 97.94 89 ILE A N 1
ATOM 715 C CA . ILE A 1 89 ? 4.907 0.833 -8.393 1.00 97.94 89 ILE A CA 1
ATOM 716 C C . ILE A 1 89 ? 5.370 1.433 -7.063 1.00 97.94 89 ILE A C 1
ATOM 718 O O . ILE A 1 89 ? 4.922 1.000 -6.003 1.00 97.94 89 ILE A O 1
ATOM 722 N N . ARG A 1 90 ? 6.209 2.479 -7.087 1.00 97.50 90 ARG A N 1
ATOM 723 C CA . ARG A 1 90 ? 6.695 3.145 -5.861 1.00 97.50 90 ARG A CA 1
ATOM 724 C C . ARG A 1 90 ? 5.553 3.715 -5.025 1.00 97.50 90 ARG A C 1
ATOM 726 O O . ARG A 1 90 ? 5.562 3.594 -3.799 1.00 97.50 90 ARG A O 1
ATOM 733 N N . LYS A 1 91 ? 4.556 4.321 -5.676 1.00 98.25 91 LYS A N 1
ATOM 734 C CA . LYS A 1 91 ? 3.352 4.815 -5.000 1.00 98.25 91 LYS A CA 1
ATOM 735 C C . LYS A 1 91 ? 2.575 3.664 -4.355 1.00 98.25 91 LYS A C 1
ATOM 737 O O . LYS A 1 91 ? 2.218 3.764 -3.182 1.00 98.25 91 LYS A O 1
ATOM 742 N N . LYS A 1 92 ? 2.356 2.571 -5.088 1.00 98.31 92 LYS A N 1
ATOM 743 C CA . LYS A 1 92 ? 1.590 1.414 -4.609 1.00 98.31 92 LYS A CA 1
ATOM 744 C C . LYS A 1 92 ? 2.287 0.652 -3.493 1.00 98.31 92 LYS A C 1
ATOM 746 O O . LYS A 1 92 ? 1.629 0.314 -2.515 1.00 98.31 92 LYS A O 1
ATOM 751 N N . LEU A 1 93 ? 3.606 0.486 -3.563 1.00 98.56 93 LEU A N 1
ATOM 752 C CA . LEU A 1 93 ? 4.405 -0.068 -2.468 1.00 98.56 93 LEU A CA 1
ATOM 753 C C . LEU A 1 93 ? 4.248 0.762 -1.192 1.00 98.56 93 LEU A C 1
ATOM 755 O O . LEU A 1 93 ? 3.974 0.210 -0.133 1.00 98.56 93 LEU A O 1
ATOM 759 N N . LYS A 1 94 ? 4.298 2.096 -1.290 1.00 98.50 94 LYS A N 1
ATOM 760 C CA . LYS A 1 94 ? 4.077 2.969 -0.127 1.00 98.50 94 LYS A CA 1
ATOM 761 C C . LYS A 1 94 ? 2.676 2.802 0.475 1.00 98.50 94 LYS A C 1
ATOM 763 O O . LYS A 1 94 ? 2.530 2.800 1.701 1.00 98.50 94 LYS A O 1
ATOM 768 N N . GLU A 1 95 ? 1.647 2.695 -0.366 1.00 98.50 95 GLU A N 1
ATOM 769 C CA . GLU A 1 95 ? 0.267 2.438 0.072 1.00 98.50 95 GLU A CA 1
ATOM 770 C C . GLU A 1 95 ? 0.146 1.067 0.757 1.00 98.50 95 GLU 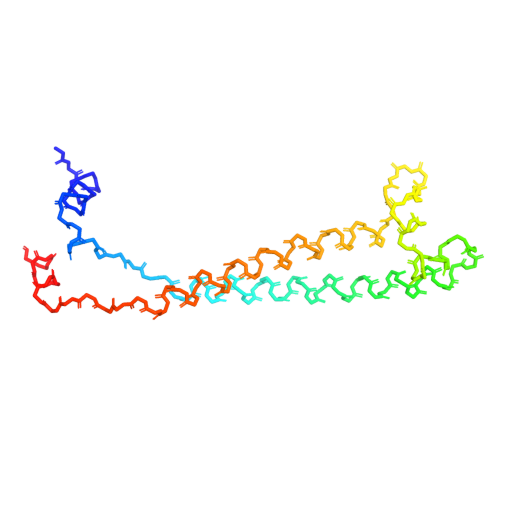A C 1
ATOM 772 O O . GLU A 1 95 ? -0.434 0.974 1.842 1.00 98.50 95 GLU A O 1
ATOM 777 N N . TYR A 1 96 ? 0.751 0.032 0.170 1.00 98.69 96 TYR A N 1
ATOM 778 C CA . TYR A 1 96 ? 0.813 -1.326 0.707 1.00 98.69 96 TYR A CA 1
ATOM 779 C C . TYR A 1 96 ? 1.519 -1.385 2.063 1.00 98.69 96 TYR A C 1
ATOM 781 O O . TYR A 1 96 ? 0.918 -1.838 3.038 1.00 98.69 96 TYR A O 1
ATOM 789 N N . ASP A 1 97 ? 2.738 -0.855 2.161 1.00 98.38 97 ASP A N 1
ATOM 790 C CA . ASP A 1 97 ? 3.527 -0.851 3.396 1.00 98.38 97 ASP A CA 1
ATOM 791 C C . ASP A 1 97 ? 2.772 -0.137 4.519 1.00 98.38 97 ASP A C 1
ATOM 793 O O . ASP A 1 97 ? 2.668 -0.634 5.642 1.00 98.38 97 ASP A O 1
ATOM 797 N N . THR A 1 98 ? 2.156 1.006 4.202 1.00 98.38 98 THR A N 1
ATOM 798 C CA . THR A 1 98 ? 1.334 1.755 5.160 1.00 98.38 98 THR A CA 1
ATOM 799 C C . THR A 1 98 ? 0.125 0.937 5.618 1.00 98.38 98 THR A C 1
ATOM 801 O O . THR A 1 98 ? -0.202 0.943 6.806 1.00 98.38 98 THR A O 1
ATOM 804 N N . ALA A 1 99 ? -0.557 0.240 4.705 1.00 98.19 99 ALA A N 1
ATOM 805 C CA . ALA A 1 99 ? -1.713 -0.587 5.037 1.00 98.19 99 ALA A CA 1
ATOM 806 C C . ALA A 1 99 ? -1.329 -1.775 5.933 1.00 98.19 99 ALA A C 1
ATOM 808 O O . ALA A 1 99 ? -2.013 -2.033 6.926 1.00 98.19 99 ALA A O 1
ATOM 809 N N . VAL A 1 100 ? -0.220 -2.454 5.623 1.00 98.19 100 VAL A N 1
ATOM 810 C CA . VAL A 1 100 ? 0.299 -3.587 6.402 1.00 98.19 100 VAL A CA 1
ATOM 811 C C . VAL A 1 100 ? 0.719 -3.144 7.802 1.00 98.19 100 VAL A C 1
ATOM 813 O O . VAL A 1 100 ? 0.298 -3.761 8.781 1.00 98.19 100 VAL A O 1
ATOM 816 N N . LEU A 1 101 ? 1.494 -2.061 7.917 1.00 98.12 101 LEU A N 1
ATOM 817 C CA . LEU A 1 101 ? 1.952 -1.544 9.210 1.00 9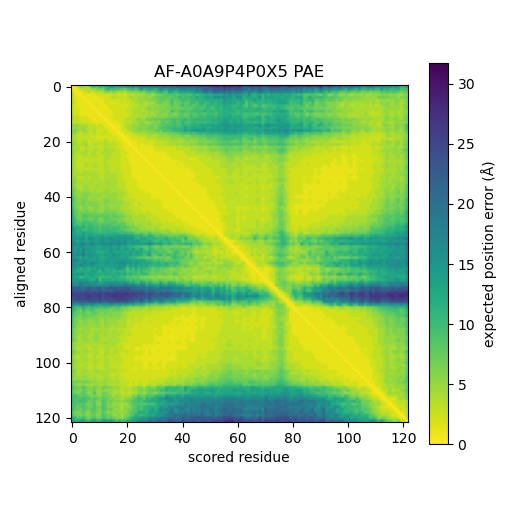8.12 101 LEU A CA 1
ATOM 818 C C . LEU A 1 101 ? 0.784 -1.066 10.079 1.00 98.12 101 LEU A C 1
ATOM 820 O O . LEU A 1 101 ? 0.683 -1.446 11.240 1.00 98.12 101 LEU A O 1
ATOM 824 N N . ARG A 1 102 ? -0.166 -0.312 9.515 1.00 96.56 102 ARG A N 1
ATOM 825 C CA . ARG A 1 102 ? -1.355 0.113 10.274 1.00 96.56 102 ARG A CA 1
ATOM 826 C C . ARG A 1 102 ? -2.189 -1.074 10.732 1.00 96.56 102 ARG A C 1
ATOM 828 O O . ARG A 1 102 ? -2.689 -1.085 11.852 1.00 96.56 102 ARG A O 1
ATOM 835 N N . TYR A 1 103 ? -2.370 -2.078 9.876 1.00 96.75 103 TYR A N 1
ATOM 836 C CA . TYR A 1 103 ? -3.147 -3.247 10.262 1.00 96.75 103 TYR A CA 1
ATOM 837 C C . TYR A 1 103 ? -2.433 -4.078 11.336 1.00 96.75 103 TYR A C 1
ATOM 839 O O . TYR A 1 103 ? -3.090 -4.547 12.265 1.00 96.75 103 TYR A O 1
ATOM 847 N N . SER A 1 104 ? -1.103 -4.204 11.280 1.00 95.88 104 SER A N 1
ATOM 848 C CA . SER A 1 104 ? -0.338 -4.888 12.327 1.00 95.88 104 SER A CA 1
ATOM 849 C C . SER A 1 104 ? -0.443 -4.165 13.676 1.00 95.88 104 SER A C 1
ATOM 851 O O . SER A 1 104 ? -0.696 -4.813 14.692 1.00 95.88 104 SER A O 1
ATOM 853 N N . GLU A 1 105 ? -0.392 -2.831 13.690 1.00 95.56 105 GLU A N 1
ATOM 854 C CA . GLU A 1 105 ? -0.654 -2.016 14.884 1.00 95.56 105 GLU A CA 1
ATOM 855 C C . GLU A 1 105 ? -2.065 -2.261 15.444 1.00 95.56 105 GLU A C 1
ATOM 857 O O . GLU A 1 105 ? -2.232 -2.467 16.648 1.00 95.56 105 GLU A O 1
ATOM 862 N N . LEU A 1 106 ? -3.086 -2.323 14.578 1.00 93.56 106 LEU A N 1
ATOM 863 C CA . LEU A 1 106 ? -4.465 -2.627 14.983 1.00 93.56 106 LEU A CA 1
ATOM 864 C C . LEU A 1 106 ? -4.615 -4.034 15.582 1.00 93.56 106 LEU A C 1
ATOM 866 O O . LEU A 1 106 ? -5.456 -4.239 16.463 1.00 93.56 106 LEU A O 1
ATOM 870 N N . LEU A 1 107 ? -3.826 -5.011 15.124 1.00 92.38 107 LEU A N 1
ATOM 871 C CA . LEU A 1 107 ? -3.834 -6.370 15.672 1.00 92.38 107 LEU A CA 1
ATOM 872 C C . LEU A 1 107 ? -3.246 -6.436 17.086 1.00 92.38 107 LEU A C 1
ATOM 874 O O . LEU A 1 107 ? -3.710 -7.252 17.885 1.00 92.38 107 LEU A O 1
ATOM 878 N N . LEU A 1 108 ? -2.292 -5.559 17.414 1.00 93.56 108 LEU A N 1
ATOM 879 C CA . LEU A 1 108 ? -1.699 -5.452 18.753 1.00 93.56 108 LEU A CA 1
ATOM 880 C C . LEU A 1 108 ? -2.644 -4.805 19.779 1.00 93.56 108 LEU A C 1
ATOM 882 O O . LEU A 1 108 ? -2.425 -4.927 20.988 1.00 93.56 108 LEU A O 1
ATOM 886 N N . LEU A 1 109 ? -3.714 -4.140 19.326 1.00 91.06 109 LEU A N 1
ATOM 887 C CA . LEU A 1 109 ? -4.713 -3.563 20.219 1.00 91.06 109 LEU A CA 1
ATOM 888 C C . LEU A 1 109 ? -5.463 -4.660 20.982 1.00 91.06 109 LEU A C 1
ATOM 890 O O . LEU A 1 109 ? -6.025 -5.600 20.404 1.00 91.06 109 LEU A O 1
ATOM 894 N N . LYS A 1 110 ? -5.512 -4.498 22.306 1.00 87.50 110 LYS A N 1
ATOM 895 C CA . LYS A 1 110 ? -6.222 -5.406 23.210 1.00 87.50 110 LYS A CA 1
ATOM 896 C C . LYS A 1 110 ? -7.726 -5.345 22.962 1.00 87.50 110 LYS A C 1
ATOM 898 O O . LYS A 1 110 ? -8.277 -4.294 22.640 1.00 87.50 110 LYS A O 1
ATOM 903 N N . ALA A 1 111 ? -8.392 -6.479 23.157 1.00 84.50 111 ALA A N 1
ATOM 904 C CA . ALA A 1 111 ? -9.846 -6.505 23.200 1.00 84.50 111 ALA A CA 1
ATOM 905 C C . ALA A 1 111 ? -10.366 -5.658 24.385 1.00 84.50 111 ALA A C 1
ATOM 907 O O . ALA A 1 111 ? -9.701 -5.620 25.430 1.00 84.50 111 ALA A O 1
ATOM 908 N N . PRO A 1 112 ? -11.542 -5.015 24.254 1.00 85.06 112 PRO A N 1
ATOM 909 C CA . PRO A 1 112 ? -12.171 -4.285 25.351 1.00 85.06 112 PRO A CA 1
ATOM 910 C C . PRO A 1 112 ? -12.422 -5.177 26.568 1.00 85.06 112 PRO A C 1
ATOM 912 O O . PRO A 1 112 ? -12.634 -6.390 26.437 1.00 85.06 112 PRO A O 1
ATOM 915 N N . LYS A 1 113 ? -12.437 -4.594 27.769 1.00 84.62 113 LYS A N 1
ATOM 916 C CA . LYS A 1 113 ? -12.729 -5.370 28.979 1.00 84.62 113 LYS A CA 1
ATOM 917 C C . LYS A 1 113 ? -14.214 -5.728 29.020 1.00 84.62 113 LYS A C 1
ATOM 919 O O . LYS A 1 113 ? -15.075 -4.934 28.652 1.00 84.62 113 LYS A O 1
ATOM 924 N N . LYS A 1 114 ? -14.541 -6.897 29.583 1.00 80.81 114 LYS A N 1
ATOM 925 C CA . LYS A 1 114 ? -15.936 -7.366 29.727 1.00 80.81 114 LYS A CA 1
ATOM 926 C C . LYS A 1 114 ? -16.860 -6.352 30.423 1.00 80.81 114 LYS A C 1
ATOM 928 O O . LYS A 1 114 ? -18.010 -6.225 30.032 1.00 80.81 114 LYS A O 1
ATOM 933 N N . ARG A 1 115 ? -16.348 -5.613 31.416 1.00 77.31 115 ARG A N 1
ATOM 934 C CA . ARG A 1 115 ? -17.094 -4.576 32.156 1.00 77.31 115 ARG A CA 1
ATOM 935 C C . ARG A 1 115 ? -17.459 -3.357 31.296 1.00 77.31 115 ARG A C 1
ATOM 937 O O . ARG A 1 115 ? -18.494 -2.745 31.519 1.00 77.31 115 ARG A O 1
ATOM 944 N N . GLU A 1 116 ? -16.603 -2.990 30.346 1.00 74.44 116 GLU A N 1
ATOM 945 C CA . GLU A 1 116 ? -16.844 -1.868 29.425 1.00 74.44 116 GLU A CA 1
ATOM 946 C C . GLU A 1 116 ? -17.871 -2.273 28.358 1.00 74.44 116 GLU A C 1
ATOM 948 O O . GLU A 1 116 ? -18.733 -1.481 27.990 1.00 74.44 116 GLU A O 1
ATOM 953 N N . LEU A 1 117 ? -17.834 -3.541 27.929 1.00 76.31 117 LEU A N 1
ATOM 954 C CA . LEU A 1 117 ? -18.813 -4.109 26.999 1.00 76.31 117 LEU A CA 1
ATOM 955 C C . LEU A 1 117 ? -20.224 -4.163 27.592 1.00 76.31 117 LEU A C 1
ATOM 957 O O . LEU A 1 117 ? -21.167 -3.805 26.895 1.00 76.31 117 LEU A O 1
ATOM 961 N N . SER A 1 118 ? -20.375 -4.562 28.860 1.00 76.25 118 SER A N 1
ATOM 962 C CA . SER A 1 118 ? -21.697 -4.624 29.502 1.00 76.25 118 SER A CA 1
ATOM 963 C C . SER A 1 118 ? -22.363 -3.250 29.596 1.00 76.25 118 SER A C 1
ATOM 965 O O . SER A 1 118 ? -23.553 -3.139 29.351 1.00 76.25 118 SER A O 1
ATOM 967 N N . TYR A 1 119 ? -21.591 -2.190 29.856 1.00 73.62 119 TYR A N 1
ATOM 968 C CA . TYR A 1 119 ? -22.121 -0.823 29.953 1.00 73.62 119 TYR A CA 1
ATOM 969 C C . TYR A 1 119 ? -22.708 -0.290 28.633 1.00 73.62 119 TYR A C 1
ATOM 971 O O . TYR A 1 119 ? -23.555 0.593 28.650 1.00 73.62 119 TYR A O 1
ATOM 979 N N . LEU A 1 120 ? -22.247 -0.800 27.486 1.00 70.19 120 LEU A N 1
ATOM 980 C CA . LEU A 1 120 ? -22.726 -0.388 26.160 1.00 70.19 120 LEU A CA 1
ATOM 981 C C . LEU A 1 120 ? -23.880 -1.251 25.630 1.00 70.19 120 LEU A C 1
ATOM 983 O O . LEU A 1 120 ? -24.443 -0.924 24.586 1.00 70.19 120 LEU A O 1
ATOM 987 N N . GLN A 1 121 ? -24.167 -2.376 26.288 1.00 69.88 121 GLN A N 1
ATOM 988 C CA . GLN A 1 121 ? -25.214 -3.323 25.898 1.00 69.88 121 GLN A CA 1
ATOM 989 C C . GLN A 1 121 ? -26.536 -3.104 26.651 1.00 69.88 121 GLN A C 1
ATOM 991 O O . GLN A 1 121 ? -27.552 -3.635 26.200 1.00 69.88 121 GLN A O 1
ATOM 996 N N . ASP A 1 122 ? -26.510 -2.325 27.737 1.00 55.47 122 ASP A N 1
ATOM 997 C CA . ASP A 1 122 ? -27.676 -1.867 28.508 1.00 55.47 122 ASP A CA 1
ATOM 998 C C . ASP A 1 122 ? -28.282 -0.573 27.921 1.00 55.47 122 ASP A C 1
ATOM 1000 O O . ASP A 1 122 ? -29.531 -0.451 27.910 1.00 55.47 122 ASP A O 1
#

pLDDT: mean 88.25, std 10.2, range [51.41, 98.69]

Foldseek 3Di:
DDDPVVQVVVCVVPVLLVDDDLVLVVLVVVLVVLVVVLVVLVVVLVVQLVCLCPVPDPLSVCLVPDVCSQQPDADPDGRDPNVVSVVVSVVSVVVNVVSVVVSVVSVPDDDRDPVSVVVVVD

Secondary structure (DSSP, 8-state):
--THHHHHHHHHH-GGG------HHHHHHHHHHHHHHHHHHHHHHHHHHHHHHHS--TTGGGTTT-HHHHHH-EETTEE-HHHHHHHHHHHHHHHHHHHHHHHHHHHHSPPPPHHHHHHHH-

Mean predicted aligned error: 6.84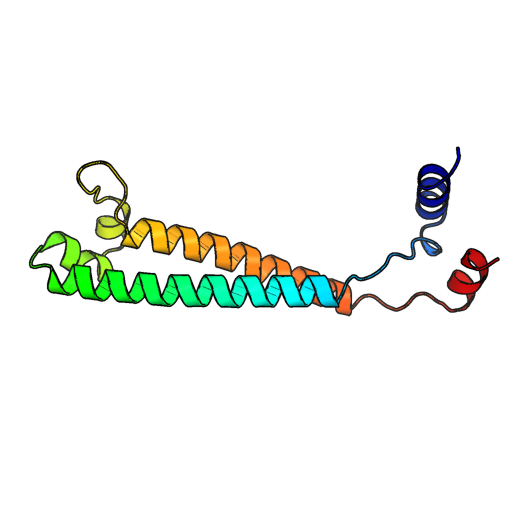 Å

Organism: NCBI:txid1048955

Sequence (122 aa):
MKGYGKIGALMGNFPESAIVKRFSDLHVQNILYLQAEIAGLELDFRRCEVENENSGDGEKQQFSLDWYTLSTTKDEREETEQWQLALLIRKKLKEYDTAVLRYSELLLLKAPKKRELSYLQD